Protein AF-A0A939TAK9-F1 (afdb_monomer_lite)

Secondary structure (DSSP, 8-state):
--HHHHHHHHHHHHHHHHHHHHHTTSS-HHHHHHHHHHHHTTTT--HHHHHHHHHHHHHHHHHHTSSS--

Structure (mmCIF, N/CA/C/O backbone):
data_AF-A0A939TAK9-F1
#
_entry.id   AF-A0A939TAK9-F1
#
loop_
_atom_site.group_PDB
_atom_site.id
_atom_site.type_symbol
_atom_site.label_atom_id
_atom_site.label_alt_id
_atom_site.label_comp_id
_atom_site.label_asym_id
_atom_site.label_entity_id
_atom_site.label_seq_id
_atom_site.pdbx_PDB_ins_code
_atom_site.Cartn_x
_atom_site.Cartn_y
_atom_site.Cartn_z
_atom_site.occupancy
_atom_site.B_iso_or_equiv
_atom_site.auth_seq_id
_atom_site.auth_comp_id
_atom_site.auth_asym_id
_atom_site.auth_atom_id
_atom_site.pdbx_PDB_model_num
ATOM 1 N N . MET A 1 1 ? 17.753 -20.389 -7.247 1.00 53.22 1 MET A N 1
ATOM 2 C CA . MET A 1 1 ? 16.534 -19.767 -6.697 1.00 53.22 1 MET A CA 1
ATOM 3 C C . MET A 1 1 ? 16.185 -18.665 -7.676 1.00 53.22 1 MET A C 1
ATOM 5 O O . MET A 1 1 ? 17.058 -17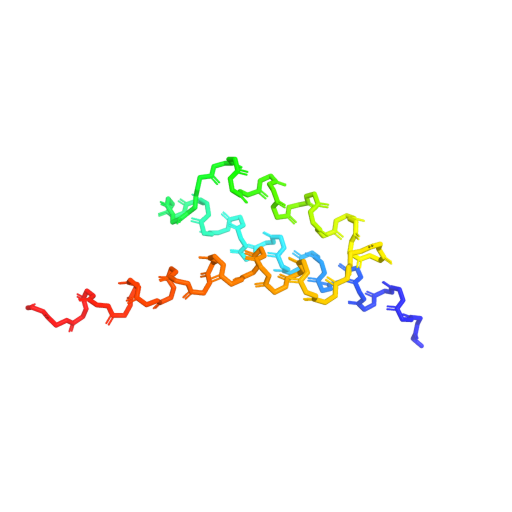.851 -7.942 1.00 53.22 1 MET A O 1
ATOM 9 N N . THR A 1 2 ? 15.052 -18.758 -8.371 1.00 52.97 2 THR A N 1
ATOM 10 C CA . THR A 1 2 ? 14.676 -17.751 -9.373 1.00 52.97 2 THR A CA 1
ATOM 11 C C . THR A 1 2 ? 14.257 -16.469 -8.649 1.00 52.97 2 THR A C 1
ATOM 13 O O . THR A 1 2 ? 13.492 -16.568 -7.685 1.00 52.97 2 THR A O 1
ATOM 16 N N . PRO A 1 3 ? 14.766 -15.296 -9.060 1.00 62.94 3 PRO A N 1
ATOM 17 C CA . PRO A 1 3 ? 14.478 -14.016 -8.406 1.00 62.94 3 PRO A CA 1
ATOM 18 C C . PRO A 1 3 ? 12.971 -13.718 -8.337 1.00 62.94 3 PRO A C 1
ATOM 20 O O . PRO A 1 3 ? 12.499 -13.138 -7.362 1.00 62.94 3 PRO A O 1
ATOM 23 N N . ASP A 1 4 ? 12.199 -14.227 -9.295 1.00 70.00 4 ASP A N 1
ATOM 24 C CA . ASP A 1 4 ? 10.747 -14.052 -9.383 1.00 70.00 4 ASP A CA 1
ATOM 25 C C . ASP A 1 4 ? 10.000 -14.628 -8.165 1.00 70.00 4 ASP A C 1
ATOM 27 O O . ASP A 1 4 ? 9.080 -14.008 -7.638 1.00 70.00 4 ASP A O 1
ATOM 31 N N . LEU A 1 5 ? 10.445 -15.774 -7.630 1.00 75.31 5 LEU A N 1
ATOM 32 C CA . LEU A 1 5 ? 9.794 -16.423 -6.480 1.00 75.31 5 LEU A CA 1
ATOM 33 C C . LEU A 1 5 ? 10.010 -15.665 -5.163 1.00 75.31 5 LEU A C 1
ATOM 35 O O . LEU A 1 5 ? 9.187 -15.749 -4.247 1.00 75.31 5 LEU A O 1
ATOM 39 N N . GLU A 1 6 ? 11.137 -14.966 -5.029 1.00 76.25 6 GLU A N 1
ATOM 40 C CA . GLU A 1 6 ? 11.418 -14.150 -3.847 1.00 76.25 6 GLU A CA 1
ATOM 41 C C . GLU A 1 6 ? 10.603 -12.860 -3.869 1.00 76.25 6 GLU A C 1
ATOM 43 O O . GLU A 1 6 ? 10.054 -12.469 -2.835 1.00 76.25 6 GLU A O 1
ATOM 48 N N . VAL A 1 7 ? 10.459 -12.258 -5.052 1.00 76.88 7 VAL A N 1
ATOM 49 C CA . VAL A 1 7 ? 9.622 -11.078 -5.279 1.00 76.88 7 VAL A CA 1
ATOM 50 C C . VAL A 1 7 ? 8.154 -11.399 -5.014 1.00 76.88 7 VAL A C 1
ATOM 52 O O . VAL A 1 7 ? 7.519 -10.693 -4.232 1.00 76.88 7 VAL A O 1
ATOM 55 N N . GLU A 1 8 ? 7.619 -12.499 -5.548 1.00 79.44 8 GLU A N 1
ATOM 56 C CA . GLU A 1 8 ? 6.230 -12.897 -5.282 1.00 79.44 8 GLU A CA 1
ATOM 57 C C . GLU A 1 8 ? 5.974 -13.144 -3.792 1.00 79.44 8 GLU A C 1
ATOM 59 O O . GLU A 1 8 ? 4.992 -12.667 -3.217 1.00 79.44 8 GLU A O 1
ATOM 64 N N . ARG A 1 9 ? 6.901 -13.828 -3.111 1.00 83.44 9 ARG A N 1
ATOM 65 C CA . ARG A 1 9 ? 6.797 -14.057 -1.665 1.00 83.44 9 ARG A CA 1
ATOM 66 C C . ARG A 1 9 ? 6.833 -12.749 -0.874 1.00 83.44 9 ARG A C 1
ATOM 68 O O . ARG A 1 9 ? 6.179 -12.649 0.169 1.00 83.44 9 ARG A O 1
ATOM 75 N N . LEU A 1 10 ? 7.607 -11.769 -1.332 1.00 81.38 10 LEU A N 1
ATOM 76 C CA . LEU A 1 10 ? 7.667 -10.448 -0.721 1.00 81.38 10 LEU A CA 1
ATOM 77 C C . LEU A 1 10 ? 6.360 -9.676 -0.939 1.00 81.38 10 LEU A C 1
ATOM 79 O O . LEU A 1 10 ? 5.830 -9.158 0.044 1.00 81.38 10 LEU A O 1
ATOM 83 N N . LYS A 1 11 ? 5.802 -9.676 -2.161 1.00 79.62 11 LYS A N 1
ATOM 84 C CA . LYS A 1 11 ? 4.504 -9.054 -2.490 1.00 79.62 11 LYS A CA 1
ATOM 85 C C . LYS A 1 11 ? 3.387 -9.605 -1.598 1.00 79.62 11 LYS A C 1
ATOM 87 O O . LYS A 1 11 ? 2.701 -8.830 -0.937 1.00 79.62 11 LYS A O 1
ATOM 92 N N . ILE A 1 12 ? 3.293 -10.930 -1.452 1.00 84.56 12 ILE A N 1
ATOM 93 C CA . ILE A 1 12 ? 2.299 -11.584 -0.578 1.00 84.56 12 ILE A CA 1
ATOM 94 C C . ILE A 1 12 ? 2.420 -11.105 0.876 1.00 84.56 12 ILE A C 1
ATOM 96 O O . ILE A 1 12 ? 1.423 -10.779 1.519 1.00 84.56 12 ILE A O 1
ATOM 100 N N . ARG A 1 13 ? 3.644 -11.045 1.418 1.00 82.50 13 ARG A N 1
ATOM 101 C CA . ARG A 1 13 ? 3.868 -10.569 2.794 1.00 82.50 13 ARG A CA 1
ATOM 102 C C . ARG A 1 13 ? 3.520 -9.092 2.959 1.00 82.50 13 ARG A C 1
ATOM 104 O O . ARG A 1 13 ? 3.046 -8.713 4.027 1.00 82.50 13 ARG A O 1
ATOM 111 N N . PHE A 1 14 ? 3.761 -8.283 1.931 1.00 82.38 14 PHE A N 1
ATOM 112 C CA . PHE A 1 14 ? 3.405 -6.869 1.912 1.00 82.38 14 PHE A CA 1
ATOM 113 C C . PHE A 1 14 ? 1.887 -6.683 1.946 1.00 82.38 14 PHE A C 1
ATOM 115 O O . PHE A 1 14 ? 1.388 -6.005 2.840 1.00 82.38 14 PHE A O 1
ATOM 122 N N . ILE A 1 15 ? 1.156 -7.360 1.057 1.00 85.81 15 ILE A N 1
ATOM 123 C CA . ILE A 1 15 ? -0.313 -7.312 1.004 1.00 85.81 15 ILE A CA 1
ATOM 124 C C . ILE A 1 15 ? -0.904 -7.739 2.352 1.00 85.81 15 ILE A C 1
ATOM 126 O O . ILE A 1 15 ? -1.694 -7.004 2.934 1.00 85.81 15 ILE A O 1
ATOM 130 N N . ALA A 1 16 ? -0.434 -8.852 2.925 1.00 87.19 16 ALA A N 1
ATOM 131 C CA . ALA A 1 16 ? -0.910 -9.335 4.222 1.00 87.19 16 ALA A CA 1
ATOM 132 C C . ALA A 1 16 ? -0.635 -8.361 5.387 1.00 87.19 16 ALA A C 1
ATOM 134 O O . ALA A 1 16 ? -1.372 -8.335 6.374 1.00 87.19 16 ALA A O 1
ATOM 135 N N . ALA A 1 17 ? 0.440 -7.569 5.322 1.00 83.56 17 ALA A N 1
ATOM 136 C CA . ALA A 1 17 ? 0.714 -6.544 6.325 1.00 83.56 17 ALA A CA 1
ATOM 137 C C . ALA A 1 17 ? -0.255 -5.359 6.206 1.00 83.56 17 ALA A C 1
ATOM 139 O O . ALA A 1 17 ? -0.757 -4.894 7.229 1.00 83.56 17 ALA A O 1
ATOM 140 N N . TYR A 1 18 ? -0.545 -4.904 4.987 1.00 82.69 18 TYR A N 1
ATOM 141 C CA . TYR A 1 18 ? -1.466 -3.791 4.755 1.00 82.69 18 TYR A CA 1
ATOM 142 C C . TYR A 1 18 ? -2.935 -4.180 4.938 1.00 82.69 18 TYR A C 1
ATOM 144 O O . TYR A 1 18 ? -3.685 -3.397 5.509 1.00 82.69 18 TYR A O 1
ATOM 152 N N . GLU A 1 19 ? -3.317 -5.418 4.626 1.00 86.75 19 GLU A N 1
ATOM 153 C CA . GLU A 1 19 ? -4.638 -5.967 4.956 1.00 86.75 19 GLU A CA 1
ATOM 154 C C . GLU A 1 19 ? -4.892 -5.884 6.472 1.00 86.75 19 GLU A C 1
ATOM 156 O O . GLU A 1 19 ? -5.947 -5.449 6.928 1.00 86.75 19 GLU A O 1
ATOM 161 N N . ARG A 1 20 ? -3.881 -6.205 7.292 1.00 86.94 20 ARG A N 1
ATOM 162 C CA . ARG A 1 20 ? -3.972 -6.050 8.754 1.00 86.94 20 ARG A CA 1
ATOM 163 C C . ARG A 1 20 ? -4.084 -4.592 9.193 1.00 86.94 20 ARG A C 1
ATOM 165 O O . ARG A 1 20 ? -4.659 -4.339 10.248 1.00 86.94 20 ARG A O 1
ATOM 172 N N . LEU A 1 21 ? -3.513 -3.644 8.450 1.00 83.50 21 LEU A N 1
ATOM 173 C CA . LEU A 1 21 ? -3.666 -2.214 8.734 1.00 83.50 21 LEU A CA 1
ATOM 174 C C . LEU A 1 21 ? -5.082 -1.742 8.385 1.00 83.50 21 LEU A C 1
ATOM 176 O O . LEU A 1 21 ? -5.686 -1.036 9.189 1.00 83.50 21 LEU A O 1
ATOM 180 N N . GLN A 1 22 ? -5.638 -2.203 7.263 1.00 84.69 22 GLN A N 1
ATOM 181 C CA . GLN A 1 22 ? -7.018 -1.927 6.859 1.00 84.69 22 GLN A CA 1
ATOM 182 C C . GLN A 1 22 ? -8.015 -2.501 7.873 1.00 84.69 22 GLN A C 1
ATOM 184 O O . GLN A 1 22 ? -8.889 -1.790 8.358 1.00 84.69 22 GLN A O 1
ATOM 189 N N . GLN A 1 23 ? -7.831 -3.757 8.295 1.00 86.56 23 GLN A N 1
ATOM 190 C CA . GLN A 1 23 ? -8.661 -4.396 9.327 1.00 86.56 23 GLN A CA 1
ATOM 191 C C . GLN A 1 23 ? -8.607 -3.667 10.678 1.00 86.56 23 GLN A C 1
ATOM 193 O O . GLN A 1 23 ? -9.550 -3.740 11.462 1.00 86.56 23 GLN A O 1
ATOM 198 N N . ARG A 1 24 ? -7.508 -2.960 10.966 1.00 86.25 24 ARG A N 1
ATOM 199 C CA . ARG A 1 24 ? -7.354 -2.114 12.161 1.00 86.25 24 ARG A CA 1
ATOM 200 C C . ARG A 1 24 ? -7.917 -0.701 11.976 1.00 86.25 24 ARG A C 1
ATOM 202 O O . ARG A 1 24 ? -7.814 0.097 12.902 1.00 86.25 24 ARG A O 1
ATOM 209 N N . GLY A 1 25 ? -8.471 -0.382 10.804 1.00 85.00 25 GLY A N 1
ATOM 210 C CA . GLY A 1 25 ? -8.968 0.949 10.452 1.00 85.00 25 GLY A CA 1
ATOM 211 C C . GLY A 1 25 ? -7.868 2.003 10.306 1.00 85.00 25 GLY A C 1
ATOM 212 O O . GLY A 1 25 ? -8.156 3.192 10.380 1.00 85.00 25 GLY A O 1
ATOM 213 N N . LEU A 1 26 ? -6.607 1.582 10.153 1.00 81.88 26 LEU A N 1
ATOM 214 C CA . LEU A 1 26 ? -5.456 2.484 10.034 1.00 81.88 26 LEU A CA 1
ATOM 215 C C . LEU A 1 26 ? -5.254 2.993 8.608 1.00 81.88 26 LEU A C 1
ATOM 217 O O . LEU A 1 26 ? -4.622 4.024 8.419 1.00 81.88 26 LEU A O 1
ATOM 221 N N . ILE A 1 27 ? -5.769 2.258 7.627 1.00 83.25 27 ILE A N 1
ATOM 222 C CA . ILE A 1 27 ? -5.882 2.696 6.240 1.00 83.25 27 ILE A CA 1
ATOM 223 C C . ILE A 1 27 ? -7.297 2.404 5.756 1.00 83.25 27 ILE A C 1
ATOM 225 O O . ILE A 1 27 ? -7.948 1.463 6.220 1.00 83.25 27 ILE A O 1
ATOM 229 N N . THR A 1 28 ? -7.765 3.223 4.833 1.00 86.25 28 THR A N 1
ATOM 230 C CA . THR A 1 28 ? -9.020 3.019 4.113 1.00 86.25 28 THR A CA 1
ATOM 231 C C . THR A 1 28 ? -8.894 1.889 3.087 1.00 86.25 28 THR A C 1
ATOM 233 O O . THR A 1 28 ? -7.796 1.454 2.739 1.00 86.25 28 THR A O 1
ATOM 236 N N . GLU A 1 29 ? -10.033 1.400 2.598 1.00 86.19 29 GLU A N 1
ATOM 237 C CA . GLU A 1 29 ? -10.079 0.428 1.498 1.00 86.19 29 GLU A CA 1
ATOM 238 C C . GLU A 1 29 ? -9.478 1.003 0.206 1.00 86.19 29 GLU A C 1
ATOM 240 O O . GLU A 1 29 ? -8.670 0.340 -0.432 1.00 86.19 29 GLU A O 1
ATOM 245 N N . GLU A 1 30 ? -9.749 2.275 -0.100 1.00 85.88 30 GLU A N 1
ATOM 246 C CA . GLU A 1 30 ? -9.168 2.987 -1.250 1.00 85.88 30 GLU A CA 1
ATOM 247 C C . GLU A 1 30 ? -7.633 3.080 -1.162 1.00 85.88 30 GLU A C 1
ATOM 249 O O . GLU A 1 30 ? -6.921 2.893 -2.149 1.00 85.88 30 GLU A O 1
ATOM 254 N N . GLU A 1 31 ? -7.095 3.336 0.035 1.00 83.50 31 GLU A N 1
ATOM 255 C CA . GLU A 1 31 ? -5.648 3.333 0.270 1.00 83.50 31 GLU A CA 1
ATOM 256 C C . GLU A 1 31 ? -5.039 1.935 0.131 1.00 83.50 31 GLU A C 1
ATOM 258 O O . GLU A 1 31 ? -3.898 1.812 -0.314 1.00 83.50 31 GLU A O 1
ATOM 263 N N . PHE A 1 32 ? -5.778 0.889 0.505 1.00 85.56 32 PHE A N 1
ATOM 264 C CA . PHE A 1 32 ? -5.342 -0.493 0.339 1.00 85.56 32 PHE A CA 1
ATOM 265 C C . PHE A 1 32 ? -5.311 -0.906 -1.138 1.00 85.56 32 PHE A C 1
ATOM 267 O O . PHE A 1 32 ? -4.303 -1.455 -1.585 1.00 85.56 32 PHE A O 1
ATOM 274 N N . GLU A 1 33 ? -6.348 -0.577 -1.911 1.00 87.06 33 GLU A N 1
ATOM 275 C CA . GLU A 1 33 ? -6.386 -0.823 -3.360 1.00 87.06 33 GLU A CA 1
ATOM 276 C C . GLU A 1 33 ? -5.238 -0.109 -4.086 1.00 87.06 33 GLU A C 1
ATOM 278 O O . GLU A 1 33 ? -4.523 -0.732 -4.869 1.00 87.06 33 GLU A O 1
ATOM 283 N N . ALA A 1 34 ? -4.952 1.150 -3.737 1.00 84.62 34 ALA A N 1
ATOM 284 C CA . ALA A 1 34 ? -3.833 1.894 -4.319 1.00 84.62 34 ALA A CA 1
ATOM 285 C C . ALA A 1 34 ? -2.459 1.238 -4.061 1.00 84.62 34 ALA A C 1
ATOM 287 O O . ALA A 1 34 ? -1.531 1.391 -4.860 1.00 84.62 34 ALA A O 1
ATOM 288 N N . ILE A 1 35 ? -2.300 0.514 -2.947 1.00 83.38 35 ILE A N 1
ATOM 289 C CA . ILE A 1 35 ? -1.079 -0.251 -2.654 1.00 83.38 35 ILE A CA 1
ATOM 290 C C . ILE A 1 35 ? -1.007 -1.510 -3.518 1.00 83.38 35 ILE A C 1
ATOM 292 O O . ILE A 1 35 ? 0.082 -1.847 -3.982 1.00 83.38 35 ILE A O 1
ATOM 296 N N . ILE A 1 36 ? -2.129 -2.205 -3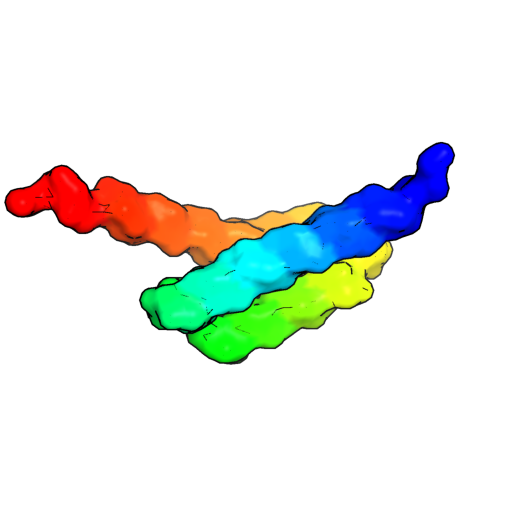.727 1.00 84.75 36 ILE A N 1
ATOM 297 C CA . ILE A 1 36 ? -2.184 -3.382 -4.603 1.00 84.75 36 ILE A CA 1
ATOM 298 C C . ILE A 1 36 ? -1.806 -2.979 -6.031 1.00 84.75 36 ILE A C 1
ATOM 300 O O . ILE A 1 36 ? -0.878 -3.562 -6.588 1.00 84.75 36 ILE A O 1
ATOM 304 N N . ASP A 1 37 ? -2.406 -1.911 -6.558 1.00 84.94 37 ASP A N 1
ATOM 305 C CA . ASP A 1 37 ? -2.102 -1.392 -7.897 1.00 84.94 37 ASP A CA 1
ATOM 306 C C . ASP A 1 37 ? -0.616 -1.026 -8.063 1.00 84.94 37 ASP A C 1
ATOM 308 O O . ASP A 1 37 ? -0.001 -1.293 -9.100 1.00 84.94 37 ASP A O 1
ATOM 312 N N . LEU A 1 38 ? -0.003 -0.442 -7.025 1.00 83.44 38 LEU A N 1
ATOM 313 C CA . LEU A 1 38 ? 1.430 -0.136 -7.009 1.00 83.44 38 LEU A CA 1
ATOM 314 C C . LEU A 1 38 ? 2.290 -1.411 -7.027 1.00 83.44 38 LEU A C 1
ATOM 316 O O . LEU A 1 38 ? 3.318 -1.452 -7.700 1.00 83.44 38 LEU A O 1
ATOM 320 N N . LEU A 1 39 ? 1.903 -2.443 -6.271 1.00 81.50 39 LEU A N 1
ATOM 321 C CA . LEU A 1 39 ? 2.633 -3.713 -6.195 1.00 81.50 39 LEU A CA 1
ATOM 322 C C . LEU A 1 39 ? 2.515 -4.534 -7.485 1.00 81.50 39 LEU A C 1
ATOM 324 O O . LEU A 1 39 ? 3.467 -5.232 -7.854 1.00 81.50 39 LEU A O 1
ATOM 328 N N . ASP A 1 40 ? 1.386 -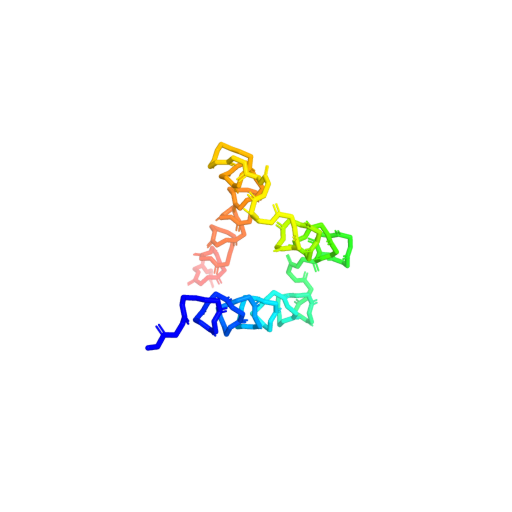4.440 -8.179 1.00 82.25 40 ASP A N 1
ATOM 329 C CA . ASP A 1 40 ? 1.175 -5.085 -9.475 1.00 82.25 40 ASP A CA 1
ATOM 330 C C . ASP A 1 40 ? 2.035 -4.442 -10.561 1.00 82.25 40 ASP A C 1
ATOM 332 O O . ASP A 1 40 ? 2.631 -5.144 -11.374 1.00 82.25 40 ASP A O 1
ATOM 336 N N . ARG A 1 41 ? 2.202 -3.118 -10.507 1.00 83.00 41 ARG A N 1
ATOM 337 C CA . ARG A 1 41 ? 3.029 -2.355 -11.451 1.00 83.00 41 ARG A CA 1
ATOM 338 C C . ARG A 1 41 ? 4.455 -2.119 -10.961 1.00 83.00 41 ARG A C 1
ATOM 340 O O . ARG A 1 41 ? 5.169 -1.321 -11.550 1.00 83.00 41 ARG A O 1
ATOM 347 N N . LEU A 1 42 ? 4.897 -2.813 -9.910 1.00 74.62 42 LEU A N 1
ATOM 348 C CA . LEU A 1 42 ? 6.194 -2.583 -9.259 1.00 74.62 42 LEU A CA 1
ATOM 349 C C . LEU A 1 42 ? 7.389 -2.640 -10.228 1.00 74.62 42 LEU A C 1
ATOM 351 O O . LEU A 1 42 ?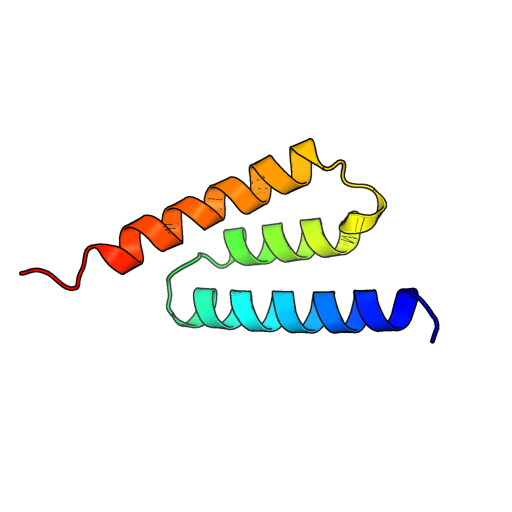 8.370 -1.933 -10.024 1.00 74.62 42 LEU A O 1
ATOM 355 N N . ASP A 1 43 ? 7.293 -3.457 -11.277 1.00 72.06 43 ASP A N 1
ATOM 356 C CA . ASP A 1 43 ? 8.329 -3.608 -12.307 1.00 72.06 43 ASP A CA 1
ATOM 357 C C . ASP A 1 43 ? 8.355 -2.439 -13.318 1.00 72.06 43 ASP A C 1
ATOM 359 O O . ASP A 1 43 ? 9.335 -2.254 -14.037 1.00 72.06 43 ASP A O 1
ATOM 363 N N . GLU A 1 44 ? 7.289 -1.635 -13.357 1.00 76.62 44 GLU A N 1
ATOM 364 C CA . GLU A 1 44 ? 7.109 -0.453 -14.211 1.00 76.62 44 GLU A CA 1
ATOM 365 C C . GLU A 1 44 ? 7.232 0.871 -13.437 1.00 76.62 44 GLU A C 1
ATOM 367 O O . GLU A 1 44 ? 7.270 1.939 -14.046 1.00 76.62 44 GLU A O 1
ATOM 372 N N . VAL A 1 45 ? 7.239 0.812 -12.102 1.00 69.25 45 VAL A N 1
ATOM 373 C CA . VAL A 1 45 ? 7.205 1.981 -11.217 1.00 69.25 45 VAL A CA 1
ATOM 374 C C . VAL A 1 45 ? 8.624 2.377 -10.818 1.00 69.25 45 VAL A C 1
ATOM 376 O O . VAL A 1 45 ? 9.372 1.598 -10.225 1.00 69.25 45 VAL A O 1
ATOM 379 N N . ASP A 1 46 ? 8.979 3.633 -11.077 1.00 73.56 46 ASP A N 1
ATOM 380 C CA . ASP A 1 46 ? 10.276 4.184 -10.694 1.00 73.56 46 ASP A CA 1
ATOM 381 C C . ASP A 1 46 ? 10.386 4.413 -9.174 1.00 73.56 46 ASP A C 1
ATOM 383 O O . ASP A 1 46 ? 9.412 4.700 -8.471 1.00 73.56 46 ASP A O 1
ATOM 387 N N . GLU A 1 47 ? 11.616 4.380 -8.649 1.00 71.56 47 GLU A N 1
ATOM 388 C CA . GLU A 1 47 ? 11.909 4.539 -7.213 1.00 71.56 47 GLU A CA 1
ATOM 389 C C . GLU A 1 47 ? 11.288 5.813 -6.600 1.00 71.56 47 GLU A C 1
ATOM 391 O O . GLU A 1 47 ? 10.886 5.826 -5.433 1.00 71.56 47 GLU A O 1
ATOM 396 N N . ALA A 1 48 ? 11.197 6.895 -7.379 1.00 73.81 48 ALA A N 1
ATOM 397 C CA . ALA A 1 48 ? 10.611 8.161 -6.945 1.00 73.81 48 ALA A CA 1
ATOM 398 C C . ALA A 1 48 ? 9.101 8.048 -6.678 1.00 73.81 48 ALA A C 1
ATOM 400 O O . ALA A 1 48 ? 8.606 8.565 -5.674 1.00 73.81 48 ALA A O 1
ATOM 401 N N . GLU A 1 49 ? 8.383 7.347 -7.550 1.00 71.38 49 GLU A N 1
ATOM 402 C CA . GLU A 1 49 ? 6.942 7.127 -7.446 1.00 71.38 49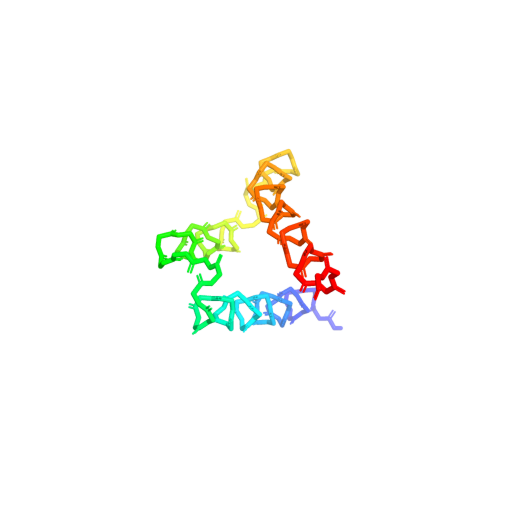 GLU A CA 1
ATOM 403 C C . GLU A 1 49 ? 6.633 6.124 -6.327 1.00 71.38 49 GLU A C 1
ATOM 405 O O . GLU A 1 49 ? 5.756 6.364 -5.493 1.00 71.38 49 GLU A O 1
ATOM 410 N N . LEU A 1 50 ? 7.476 5.095 -6.184 1.00 76.56 50 LEU A N 1
ATOM 411 C CA . LEU A 1 50 ? 7.436 4.176 -5.051 1.00 76.56 50 LEU A CA 1
ATOM 412 C C . LEU A 1 50 ? 7.594 4.913 -3.711 1.00 76.56 50 LEU A C 1
ATOM 414 O O . LEU A 1 50 ? 6.818 4.705 -2.776 1.00 76.56 50 LEU A O 1
ATOM 418 N N . LYS A 1 51 ? 8.584 5.811 -3.609 1.00 72.94 51 LYS A N 1
ATOM 419 C CA . LYS A 1 51 ? 8.833 6.624 -2.408 1.00 72.94 51 LYS A CA 1
ATOM 420 C C . LYS A 1 51 ? 7.699 7.594 -2.111 1.00 72.94 51 LYS A C 1
ATOM 422 O O . LYS A 1 51 ? 7.408 7.811 -0.938 1.00 72.94 51 LYS A O 1
ATOM 427 N N . ALA A 1 52 ? 7.067 8.179 -3.124 1.00 76.31 52 ALA A N 1
ATOM 428 C CA . ALA A 1 52 ? 5.942 9.085 -2.923 1.00 76.31 52 ALA A CA 1
ATOM 429 C C . ALA A 1 52 ? 4.731 8.346 -2.334 1.00 76.31 52 ALA A C 1
ATOM 431 O O . ALA A 1 52 ? 4.138 8.818 -1.363 1.00 76.31 52 ALA A O 1
ATOM 432 N N . THR A 1 53 ? 4.415 7.163 -2.864 1.00 71.31 53 THR A N 1
ATOM 433 C CA . THR A 1 53 ? 3.293 6.341 -2.395 1.00 71.31 53 THR A CA 1
ATOM 434 C C . THR A 1 53 ? 3.579 5.741 -1.020 1.00 71.31 53 THR A C 1
ATOM 436 O O . THR A 1 53 ? 2.804 5.940 -0.088 1.00 71.31 53 THR A O 1
ATOM 439 N N . LEU A 1 54 ? 4.743 5.111 -0.827 1.00 71.69 54 LEU A N 1
ATOM 440 C CA . LEU A 1 54 ? 5.143 4.542 0.468 1.00 71.69 54 LEU A CA 1
ATOM 441 C C . LEU A 1 54 ? 5.404 5.610 1.541 1.00 71.69 54 LEU A C 1
ATOM 443 O O . LEU A 1 54 ? 5.174 5.378 2.729 1.00 71.69 54 LEU A O 1
ATOM 447 N N . GLY A 1 55 ? 5.867 6.795 1.142 1.00 69.62 55 GLY A N 1
ATOM 448 C CA . GLY A 1 55 ? 6.120 7.927 2.031 1.00 69.62 55 GLY A CA 1
ATOM 449 C C . GLY A 1 55 ? 4.851 8.469 2.688 1.00 69.62 55 GLY A C 1
ATOM 450 O O . GLY A 1 55 ? 4.905 8.882 3.847 1.00 69.62 55 GLY A O 1
ATOM 451 N N . ARG A 1 56 ? 3.697 8.386 2.008 1.00 66.62 56 ARG A N 1
ATOM 452 C CA . ARG A 1 56 ? 2.386 8.700 2.606 1.00 66.62 56 ARG A CA 1
ATOM 453 C C . ARG A 1 56 ? 2.080 7.774 3.785 1.00 66.62 56 ARG A C 1
ATOM 455 O O . ARG A 1 56 ? 1.635 8.245 4.828 1.00 66.62 56 ARG A O 1
ATOM 462 N N . PHE A 1 57 ? 2.444 6.496 3.685 1.00 64.56 57 PHE A N 1
ATOM 463 C CA . PHE A 1 57 ? 2.237 5.514 4.754 1.00 64.56 57 PHE A CA 1
ATOM 464 C C . PHE A 1 57 ? 3.272 5.591 5.888 1.00 64.56 57 PHE A C 1
ATOM 466 O O . PHE A 1 57 ? 2.980 5.192 7.013 1.00 64.56 57 PHE A O 1
ATOM 473 N N . GLN A 1 58 ? 4.469 6.155 5.679 1.00 59.09 58 GLN A N 1
ATOM 474 C CA . GLN A 1 58 ? 5.403 6.389 6.796 1.00 59.09 58 GLN A CA 1
ATOM 475 C C . GLN A 1 58 ? 4.856 7.392 7.825 1.00 59.09 58 GLN A C 1
ATOM 477 O O . GLN A 1 58 ? 5.207 7.313 9.007 1.00 59.09 58 GLN A O 1
ATOM 482 N N . ALA A 1 59 ? 3.964 8.296 7.410 1.00 55.06 59 ALA A N 1
ATOM 483 C CA . ALA A 1 59 ? 3.309 9.239 8.311 1.00 55.06 59 ALA A CA 1
ATOM 484 C C . ALA A 1 59 ? 2.410 8.539 9.352 1.00 55.06 59 ALA A C 1
ATOM 486 O O . ALA A 1 59 ? 2.364 8.983 10.501 1.00 55.06 59 ALA A O 1
ATOM 487 N N . LEU A 1 60 ? 1.809 7.390 9.011 1.00 53.94 60 LEU A N 1
ATOM 488 C CA . LEU A 1 60 ? 1.010 6.568 9.934 1.00 53.94 60 LEU A CA 1
ATOM 489 C C . LEU A 1 60 ? 1.833 6.044 11.117 1.00 53.94 60 LEU A C 1
ATOM 491 O O . LEU A 1 60 ? 1.361 6.024 12.254 1.00 53.94 60 LEU A O 1
ATOM 495 N N . LYS A 1 61 ? 3.111 5.712 10.896 1.00 48.41 61 LYS A N 1
ATOM 496 C CA . LYS A 1 61 ? 4.006 5.253 11.970 1.00 48.41 61 LYS A CA 1
ATOM 497 C C . LYS A 1 61 ? 4.284 6.349 13.008 1.00 48.41 61 LYS A C 1
ATOM 499 O O . LYS A 1 61 ? 4.555 6.042 14.166 1.00 48.41 61 LYS A O 1
ATOM 504 N N . LYS A 1 62 ? 4.196 7.626 12.616 1.00 48.44 62 LYS A N 1
ATOM 505 C CA . LYS A 1 62 ? 4.391 8.772 13.517 1.00 48.44 62 LYS A CA 1
ATOM 506 C C . LYS A 1 62 ? 3.147 9.082 14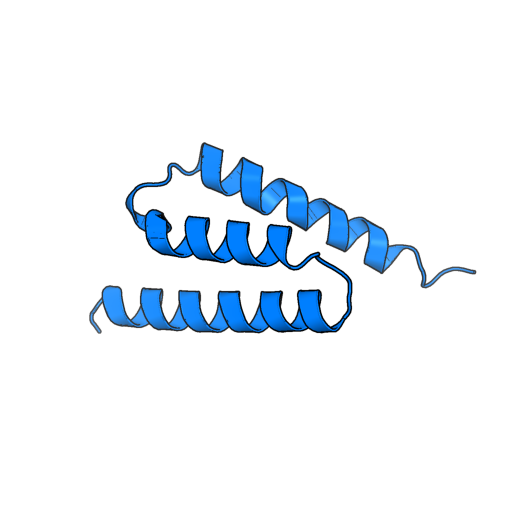.359 1.00 48.44 62 LYS A C 1
ATOM 508 O O . LYS A 1 62 ? 3.290 9.671 15.426 1.00 48.44 62 LYS A O 1
ATOM 513 N N . GLN A 1 63 ? 1.959 8.670 13.909 1.00 45.72 63 GLN A N 1
ATOM 514 C CA . GLN A 1 63 ? 0.723 8.750 14.694 1.00 45.72 63 GLN A CA 1
ATOM 515 C C . GLN A 1 63 ? 0.604 7.599 15.701 1.00 45.72 63 GLN A C 1
ATOM 517 O O . GLN A 1 63 ? 0.286 7.864 16.853 1.00 45.72 63 GLN A O 1
ATOM 522 N N . LEU A 1 64 ? 0.979 6.364 15.339 1.00 51.03 64 LEU A N 1
ATOM 523 C CA . LEU A 1 64 ? 0.939 5.229 16.280 1.00 51.03 64 LEU A CA 1
ATOM 524 C C . LEU A 1 64 ? 1.939 5.320 17.447 1.00 51.03 64 LEU A C 1
ATOM 526 O O . LEU A 1 64 ? 1.762 4.633 18.444 1.00 51.03 64 LEU A O 1
ATOM 530 N N . GLY A 1 65 ? 2.985 6.144 17.343 1.00 47.34 65 GLY A N 1
ATOM 531 C CA . GLY A 1 65 ? 3.940 6.373 18.435 1.00 47.34 65 GLY A CA 1
ATOM 532 C C . GLY A 1 65 ? 3.559 7.511 19.388 1.00 47.34 65 GLY A C 1
ATOM 533 O O . GLY A 1 65 ? 4.372 7.866 20.238 1.00 47.34 65 GLY A O 1
ATOM 534 N N . LYS A 1 66 ? 2.387 8.140 19.214 1.00 46.00 66 LYS A N 1
ATOM 535 C CA . LYS A 1 66 ? 1.966 9.309 20.005 1.00 46.00 66 LYS A CA 1
ATOM 536 C C . LYS A 1 66 ? 0.874 9.023 21.042 1.00 46.00 66 LYS A C 1
ATOM 538 O O . LYS A 1 66 ? 0.592 9.914 21.834 1.00 46.00 66 LYS A O 1
ATOM 543 N N . ASP A 1 67 ? 0.329 7.808 21.075 1.00 47.41 67 ASP A N 1
ATOM 544 C CA . ASP A 1 67 ? -0.711 7.395 22.033 1.00 47.41 67 ASP A CA 1
ATOM 545 C C . ASP A 1 67 ? -0.168 6.726 23.318 1.00 47.41 67 ASP A C 1
ATOM 547 O O . ASP A 1 67 ? -0.942 6.421 24.217 1.00 47.41 67 ASP A O 1
ATOM 551 N N . GLU A 1 68 ? 1.151 6.537 23.473 1.00 47.19 68 GLU A N 1
ATOM 552 C CA . GLU A 1 68 ? 1.747 5.932 24.691 1.00 47.19 68 GLU A CA 1
ATOM 553 C C . GLU A 1 68 ? 2.255 6.943 25.742 1.00 47.19 68 GLU A C 1
ATOM 555 O O . GLU A 1 68 ? 2.962 6.572 26.678 1.00 47.19 68 GLU A O 1
ATOM 560 N N . THR A 1 69 ? 1.883 8.223 25.654 1.00 43.34 69 THR A N 1
ATOM 561 C CA . THR A 1 69 ? 2.146 9.187 26.740 1.00 43.34 69 THR A CA 1
ATOM 562 C C . THR A 1 69 ? 0.958 10.114 26.967 1.00 43.34 69 THR A C 1
ATOM 564 O O . THR A 1 69 ? 0.956 11.253 26.498 1.00 43.34 69 THR A O 1
ATOM 567 N N . THR A 1 70 ? -0.050 9.648 27.700 1.00 40.16 70 THR A N 1
ATOM 568 C CA . THR A 1 70 ? -0.919 10.488 28.543 1.00 40.16 70 THR A CA 1
ATOM 569 C C . THR A 1 70 ? -1.340 9.686 29.763 1.00 40.16 70 THR A C 1
ATOM 571 O O . THR A 1 70 ? -1.725 8.512 29.583 1.00 40.16 70 THR A O 1
#

pLDDT: mean 73.04, std 13.86, range [40.16, 87.19]

Foldseek 3Di:
DDPVVVLVVVLVVVLVVVVVCVVVVLDPPVLSVVVNVCSVCVVVDDPVRVCVSVVVVVVSVVVVVPPPDD

Radius of gyration: 14.0 Å; chains: 1; bounding box: 27×30×43 Å

Sequence (70 aa):
MTPDLEVERLKIRFIAAYERLQQRGLITEEEFEAIIDLLDRLDEVDEAELKATLGRFQALKKQLGKDETT